Protein AF-A0A0L9Y8J4-F1 (afdb_monomer_lite)

Foldseek 3Di:
DDQCLVVVVQVVVQVVVVPPPFFPHWPDKDWADWDFDQDDPDGQTWTKTKIWTWTWGQDPVRDTDIDIDIDMDTDQADSRPRHGSVVPPD

Structure (mmCIF, N/CA/C/O backbone):
data_AF-A0A0L9Y8J4-F1
#
_entry.id   AF-A0A0L9Y8J4-F1
#
loop_
_atom_site.group_PDB
_atom_site.id
_atom_site.type_symbol
_atom_site.label_atom_id
_atom_site.label_alt_id
_atom_site.label_comp_id
_atom_site.label_asym_id
_atom_site.label_entity_id
_atom_site.label_seq_id
_atom_site.pdbx_PDB_ins_code
_atom_site.Cartn_x
_atom_site.Cartn_y
_atom_site.Cartn_z
_atom_site.occupancy
_atom_site.B_iso_or_equiv
_atom_site.auth_seq_id
_atom_site.auth_comp_id
_atom_site.auth_asym_id
_atom_site.auth_atom_id
_atom_site.pdbx_PDB_model_num
ATOM 1 N N . MET A 1 1 ? 17.937 -15.288 -7.872 1.00 44.31 1 MET A N 1
ATOM 2 C CA . MET A 1 1 ? 17.504 -14.014 -7.265 1.00 44.31 1 MET A CA 1
ATOM 3 C C . MET A 1 1 ? 15.994 -13.959 -7.380 1.00 44.31 1 MET A C 1
ATOM 5 O O . MET A 1 1 ? 15.488 -13.908 -8.493 1.00 44.31 1 MET A O 1
ATOM 9 N N . THR A 1 2 ? 15.284 -14.103 -6.267 1.00 55.03 2 THR A N 1
ATOM 10 C CA . THR A 1 2 ? 13.826 -13.949 -6.196 1.00 55.03 2 THR A CA 1
ATOM 11 C C . THR A 1 2 ? 13.510 -12.456 -6.259 1.00 55.03 2 THR A C 1
ATOM 13 O O . THR A 1 2 ? 14.012 -11.689 -5.447 1.00 55.03 2 THR A O 1
ATOM 16 N N . CYS A 1 3 ? 12.756 -12.025 -7.268 1.00 64.62 3 CYS A N 1
ATOM 17 C CA . CYS A 1 3 ? 12.301 -10.641 -7.376 1.00 64.62 3 CYS A CA 1
ATOM 18 C C . CYS A 1 3 ? 11.142 -10.413 -6.394 1.00 64.62 3 CYS A C 1
ATOM 20 O O . CYS A 1 3 ? 10.059 -10.959 -6.600 1.00 64.62 3 CYS A O 1
ATOM 22 N N . GLU A 1 4 ? 11.351 -9.583 -5.368 1.00 72.12 4 GLU A N 1
ATOM 23 C CA . GLU A 1 4 ? 10.331 -9.224 -4.365 1.00 72.12 4 GLU A CA 1
ATOM 24 C C . GLU A 1 4 ? 9.783 -7.796 -4.531 1.00 72.12 4 GLU A C 1
ATOM 26 O O . GLU A 1 4 ? 9.043 -7.308 -3.681 1.00 72.12 4 GLU A O 1
ATOM 31 N N . CYS A 1 5 ? 10.067 -7.138 -5.661 1.00 74.25 5 CYS A N 1
ATOM 32 C CA . CYS A 1 5 ? 9.720 -5.734 -5.909 1.00 74.25 5 CYS A CA 1
ATOM 33 C C . CYS A 1 5 ? 8.234 -5.399 -5.666 1.00 74.25 5 CYS A C 1
ATOM 35 O O . CYS A 1 5 ? 7.912 -4.341 -5.134 1.00 74.25 5 CYS A O 1
ATOM 37 N N . ILE A 1 6 ? 7.302 -6.295 -6.009 1.00 77.88 6 ILE A N 1
ATOM 38 C CA . ILE A 1 6 ? 5.866 -6.085 -5.739 1.00 77.88 6 ILE A CA 1
ATOM 39 C C . ILE A 1 6 ? 5.560 -6.137 -4.234 1.00 77.88 6 ILE A C 1
ATOM 41 O O . ILE A 1 6 ? 4.697 -5.397 -3.760 1.00 77.88 6 ILE A O 1
ATOM 45 N N . GLY A 1 7 ? 6.244 -7.006 -3.489 1.00 79.81 7 GLY A N 1
ATOM 46 C CA . GLY A 1 7 ? 6.118 -7.098 -2.035 1.00 79.81 7 GLY A CA 1
ATOM 47 C C . GLY A 1 7 ? 6.602 -5.822 -1.354 1.00 79.81 7 GLY A C 1
ATOM 48 O O . GLY A 1 7 ? 5.876 -5.255 -0.541 1.00 79.81 7 GLY A O 1
ATOM 49 N N . GLU A 1 8 ? 7.761 -5.314 -1.770 1.00 83.81 8 GLU A N 1
ATOM 50 C CA . GLU A 1 8 ? 8.317 -4.049 -1.275 1.00 83.81 8 GLU A CA 1
ATOM 51 C C . GLU A 1 8 ? 7.384 -2.863 -1.558 1.00 83.81 8 GLU A C 1
ATOM 53 O O . GLU A 1 8 ? 7.119 -2.050 -0.673 1.00 83.81 8 GLU A O 1
ATOM 58 N N . VAL A 1 9 ? 6.801 -2.794 -2.763 1.00 83.50 9 VAL A N 1
ATOM 59 C CA . VAL A 1 9 ? 5.822 -1.749 -3.108 1.00 83.50 9 VAL A CA 1
ATOM 60 C C . VAL A 1 9 ? 4.591 -1.806 -2.199 1.00 83.50 9 VAL A C 1
ATOM 62 O O . VAL A 1 9 ? 4.096 -0.759 -1.785 1.00 83.50 9 VAL A O 1
ATOM 65 N N . LYS A 1 10 ? 4.089 -3.001 -1.862 1.00 85.12 10 LYS A N 1
ATOM 66 C CA . LYS A 1 10 ? 2.956 -3.137 -0.931 1.00 85.12 10 LYS A CA 1
ATOM 67 C C . LYS A 1 10 ? 3.313 -2.660 0.475 1.00 85.12 10 LYS A C 1
ATOM 69 O O . LYS A 1 10 ? 2.549 -1.887 1.042 1.00 85.12 10 LYS A O 1
ATOM 74 N N . GLN A 1 11 ? 4.469 -3.064 0.999 1.00 86.69 11 GLN A N 1
ATOM 75 C CA . GLN A 1 11 ? 4.927 -2.650 2.331 1.00 86.69 11 GLN A CA 1
ATOM 76 C C . GLN A 1 11 ? 5.108 -1.130 2.426 1.00 86.69 11 GLN A C 1
ATOM 78 O O . GLN A 1 11 ? 4.684 -0.506 3.397 1.00 86.69 11 GLN A O 1
ATOM 83 N N . GLU A 1 12 ? 5.681 -0.511 1.394 1.00 87.50 12 GLU A N 1
ATOM 84 C CA . GLU A 1 12 ? 5.836 0.944 1.326 1.00 87.50 12 GLU A CA 1
ATOM 85 C C . GLU A 1 12 ? 4.473 1.661 1.281 1.00 87.50 12 GLU A C 1
ATOM 87 O O . GLU A 1 12 ? 4.286 2.694 1.927 1.00 87.50 12 GLU A O 1
ATOM 92 N N . LEU A 1 13 ? 3.488 1.110 0.561 1.00 86.88 13 LEU A N 1
ATOM 93 C CA . LEU A 1 13 ? 2.121 1.643 0.542 1.00 86.88 13 LEU A CA 1
ATOM 94 C C . LEU A 1 13 ? 1.441 1.533 1.914 1.00 86.88 13 LEU A C 1
ATOM 96 O O . LEU A 1 13 ? 0.833 2.505 2.362 1.00 86.88 13 LEU A O 1
ATOM 100 N N . GLU A 1 14 ? 1.564 0.388 2.588 1.00 87.69 14 GLU A N 1
ATOM 101 C CA . GLU A 1 14 ? 1.044 0.185 3.946 1.00 87.69 14 GLU A CA 1
ATOM 102 C C . GLU A 1 14 ? 1.653 1.191 4.923 1.00 87.69 14 GLU A C 1
ATOM 104 O O . GLU A 1 14 ? 0.925 1.864 5.659 1.00 87.69 14 GLU A O 1
ATOM 109 N N . LYS A 1 15 ? 2.978 1.366 4.877 1.00 88.88 15 LYS A N 1
ATOM 110 C CA . LYS A 1 15 ? 3.703 2.321 5.717 1.00 88.88 15 LYS A CA 1
ATOM 111 C C . LYS A 1 15 ? 3.210 3.753 5.509 1.00 88.88 15 LYS A C 1
ATOM 113 O O . LYS A 1 15 ? 2.818 4.407 6.471 1.00 88.88 15 LYS A O 1
ATOM 118 N N . ARG A 1 16 ? 3.136 4.223 4.259 1.00 87.44 16 ARG A N 1
ATOM 119 C CA . ARG A 1 16 ? 2.680 5.590 3.936 1.00 87.44 16 ARG A CA 1
ATOM 120 C C . ARG A 1 16 ? 1.257 5.881 4.391 1.00 87.44 16 ARG A C 1
ATOM 122 O O . ARG A 1 16 ? 0.946 7.019 4.732 1.00 87.44 16 ARG A O 1
ATOM 129 N N . TYR A 1 17 ? 0.369 4.889 4.338 1.00 84.25 17 TYR A N 1
ATOM 130 C CA . TYR A 1 17 ? -0.993 5.058 4.841 1.00 84.25 17 TYR A CA 1
ATOM 131 C C . TYR A 1 17 ? -1.038 5.015 6.365 1.00 84.25 17 TYR A C 1
ATOM 133 O O . TYR A 1 17 ? -1.749 5.816 6.957 1.00 84.25 17 TYR A O 1
ATOM 141 N N . SER A 1 18 ? -0.236 4.165 6.999 1.00 84.81 18 SER A N 1
ATOM 142 C CA . SER A 1 18 ? -0.147 4.097 8.463 1.00 84.81 18 SER A CA 1
ATOM 143 C C . SER A 1 18 ? 0.435 5.379 9.077 1.00 84.81 18 SER A C 1
ATOM 145 O O . SER A 1 18 ? 0.090 5.748 10.191 1.00 84.81 18 SER A O 1
ATOM 147 N N . GLU A 1 19 ? 1.279 6.104 8.339 1.00 87.81 19 GLU A N 1
ATOM 148 C CA . GLU A 1 19 ? 1.815 7.413 8.741 1.00 87.81 19 GLU A CA 1
ATOM 149 C C . GLU A 1 19 ? 0.789 8.562 8.635 1.00 87.81 19 GLU A C 1
ATOM 15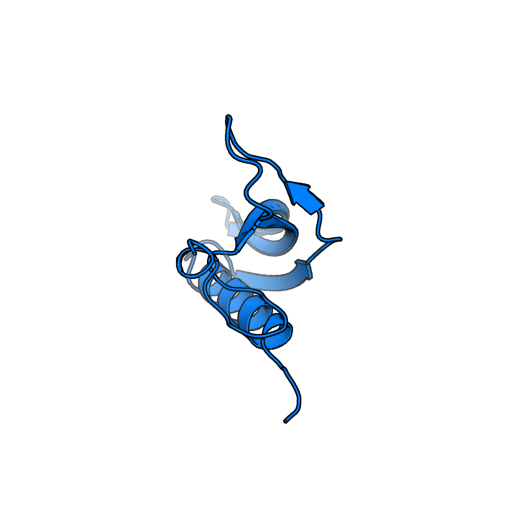1 O O . GLU A 1 19 ? 1.040 9.669 9.121 1.00 87.81 19 GLU A O 1
ATOM 156 N N . LYS A 1 20 ? -0.389 8.336 8.032 1.00 82.31 20 LYS A N 1
ATOM 157 C CA . LYS A 1 20 ? -1.472 9.329 8.041 1.00 82.31 20 LYS A CA 1
ATOM 158 C C . LYS A 1 20 ? -2.133 9.313 9.417 1.00 82.31 20 LYS A C 1
ATOM 160 O O . LYS A 1 20 ? -2.827 8.364 9.751 1.00 82.31 20 LYS A O 1
ATOM 165 N N . GLY A 1 21 ? -1.996 10.394 10.184 1.00 73.06 21 GLY A N 1
ATOM 166 C CA . GLY A 1 21 ? -2.451 10.470 11.585 1.00 73.06 21 GLY A CA 1
ATOM 167 C C . GLY A 1 21 ? -3.958 10.300 11.855 1.00 73.06 21 GLY A C 1
ATOM 168 O O . GLY A 1 21 ? -4.371 10.357 13.006 1.00 73.06 21 GLY A O 1
ATOM 169 N N . GLU A 1 22 ? -4.785 10.116 10.825 1.00 79.81 22 GLU A N 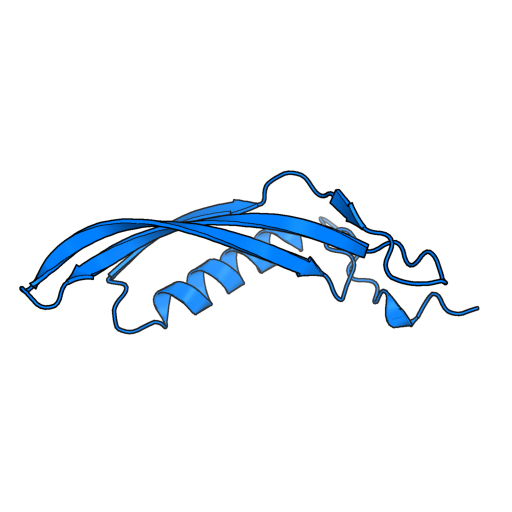1
ATOM 170 C CA . GLU A 1 22 ? -6.216 9.795 10.932 1.00 79.81 22 GLU A CA 1
ATOM 171 C C . GLU A 1 22 ? -6.522 8.294 10.757 1.00 79.81 22 GLU A C 1
ATOM 173 O O . GLU A 1 22 ? -7.649 7.866 11.017 1.00 79.81 22 GLU A O 1
ATOM 178 N N . ILE A 1 23 ? -5.532 7.502 10.332 1.00 84.44 23 ILE A N 1
ATOM 179 C CA . ILE A 1 23 ? -5.634 6.062 10.087 1.00 84.44 23 ILE A CA 1
ATOM 180 C C . ILE A 1 23 ? -5.138 5.304 11.321 1.00 84.44 23 ILE A C 1
ATOM 182 O O . ILE A 1 23 ? -4.016 5.501 11.771 1.00 84.44 23 ILE A O 1
ATOM 186 N N . GLU A 1 24 ? -5.981 4.421 11.852 1.00 85.12 24 GLU A N 1
ATOM 187 C CA . GLU A 1 24 ? -5.667 3.577 13.012 1.00 85.12 24 GLU A CA 1
ATOM 188 C C . GLU A 1 24 ? -4.981 2.277 12.576 1.00 85.12 24 GLU A C 1
ATOM 190 O O . GLU A 1 24 ? -4.029 1.825 13.208 1.00 85.12 24 GLU A O 1
ATOM 195 N N . ALA A 1 25 ? -5.461 1.669 11.485 1.00 86.75 25 ALA A N 1
ATOM 196 C CA . ALA A 1 25 ? -4.903 0.430 10.958 1.00 86.75 25 ALA A CA 1
ATOM 197 C C . ALA A 1 25 ? -5.168 0.284 9.457 1.00 86.75 25 ALA A C 1
ATOM 199 O O . ALA A 1 25 ? -6.299 0.442 8.993 1.00 86.75 25 ALA A O 1
ATOM 200 N N . VAL A 1 26 ? -4.140 -0.089 8.696 1.00 86.94 26 VAL A N 1
ATOM 201 C CA . VAL A 1 26 ? -4.305 -0.569 7.319 1.00 86.94 26 VAL A CA 1
ATOM 202 C C . VAL A 1 26 ? -4.657 -2.053 7.380 1.00 86.94 26 VAL A C 1
ATOM 204 O O . VAL A 1 26 ? -3.902 -2.853 7.922 1.00 86.94 26 VAL A O 1
ATOM 207 N N . THR A 1 27 ? -5.821 -2.421 6.852 1.00 87.81 27 THR A N 1
ATOM 208 C CA . THR A 1 27 ? -6.333 -3.800 6.888 1.00 87.81 27 THR A CA 1
ATOM 209 C C . THR A 1 27 ? -5.987 -4.576 5.626 1.00 87.81 27 THR A C 1
ATOM 211 O O . THR A 1 27 ? -5.837 -5.796 5.679 1.00 87.81 27 THR A O 1
ATOM 214 N N . SER A 1 28 ? -5.855 -3.900 4.480 1.00 88.75 28 SER A N 1
ATOM 215 C CA . SER A 1 28 ? -5.459 -4.556 3.235 1.00 88.75 28 SER A CA 1
ATOM 216 C C . SER A 1 28 ? -4.880 -3.583 2.213 1.00 88.75 28 SER A C 1
ATOM 218 O O . SER A 1 28 ? -5.418 -2.494 2.007 1.00 88.75 28 SER A O 1
ATOM 220 N N . VAL A 1 29 ? -3.838 -4.022 1.502 1.00 86.31 29 VAL A N 1
ATOM 221 C CA . VAL A 1 29 ? -3.342 -3.386 0.277 1.00 86.31 29 VAL A CA 1
ATOM 222 C C . VAL A 1 29 ? -3.322 -4.407 -0.855 1.00 86.31 29 VAL A C 1
ATOM 224 O O . VAL A 1 29 ? -2.659 -5.446 -0.790 1.00 86.31 29 VAL A O 1
ATOM 227 N N . SER A 1 30 ? -4.030 -4.096 -1.940 1.00 86.00 30 SER A N 1
ATOM 228 C CA . SER A 1 30 ? -4.029 -4.915 -3.151 1.00 86.00 30 SER A CA 1
ATOM 229 C C . SER A 1 30 ? -3.703 -4.090 -4.389 1.00 86.00 30 SER A C 1
ATOM 231 O O . SER A 1 30 ? -4.155 -2.958 -4.557 1.00 86.00 30 SER A O 1
ATOM 233 N N . LEU A 1 31 ? -2.877 -4.690 -5.244 1.00 83.75 31 LEU A N 1
ATOM 234 C CA . LEU A 1 31 ? -2.505 -4.183 -6.557 1.00 83.75 31 LEU A CA 1
ATOM 235 C C . LEU A 1 31 ? -3.298 -4.993 -7.576 1.00 83.75 31 LEU A C 1
ATOM 237 O O . LEU A 1 31 ? -3.181 -6.218 -7.608 1.00 83.75 31 LEU A O 1
ATOM 241 N N . GLU A 1 32 ? -4.134 -4.322 -8.355 1.00 80.38 32 GLU A N 1
ATOM 242 C CA . GLU A 1 32 ? -4.923 -4.945 -9.412 1.00 80.38 32 GLU A CA 1
ATOM 243 C C . GLU A 1 32 ? -4.198 -4.879 -10.759 1.00 80.38 32 GLU A C 1
ATOM 245 O O . GLU A 1 32 ? -3.180 -4.200 -10.891 1.00 80.38 32 GLU A O 1
ATOM 250 N N . ASN A 1 33 ? -4.723 -5.625 -11.741 1.00 67.19 33 ASN A N 1
ATOM 251 C CA . ASN A 1 33 ? -4.085 -5.882 -13.032 1.00 67.19 33 ASN A CA 1
ATOM 252 C C . ASN A 1 33 ? -3.425 -4.656 -13.658 1.00 67.19 33 ASN A C 1
ATOM 254 O O . ASN A 1 33 ? -3.992 -3.563 -13.724 1.00 67.19 33 ASN A O 1
ATOM 258 N N . THR A 1 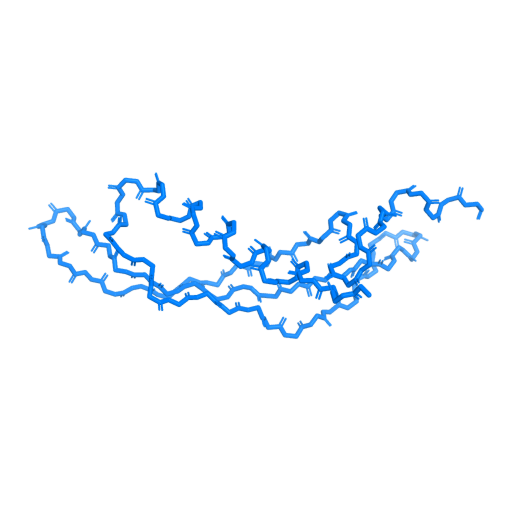34 ? -2.236 -4.910 -14.190 1.00 62.00 34 THR A N 1
ATOM 259 C CA . THR A 1 34 ? -1.394 -3.895 -14.785 1.00 62.00 34 THR A CA 1
ATOM 260 C C . THR A 1 34 ? -1.858 -3.565 -16.202 1.00 62.00 34 THR A C 1
ATOM 262 O O . THR A 1 34 ? -1.908 -4.437 -17.067 1.00 62.00 34 THR A O 1
ATOM 265 N N . ALA A 1 35 ? -2.203 -2.305 -16.443 1.00 64.75 35 ALA A N 1
ATOM 266 C CA . ALA A 1 35 ? -2.518 -1.778 -17.761 1.00 64.75 35 ALA A CA 1
ATOM 267 C C . ALA A 1 35 ? -1.252 -1.235 -18.435 1.00 64.75 35 ALA A C 1
ATOM 269 O O . ALA A 1 35 ? -0.405 -0.626 -17.780 1.00 64.75 35 ALA A O 1
ATOM 270 N N . LEU A 1 36 ? -1.156 -1.435 -19.749 1.00 64.69 36 LEU A N 1
ATOM 271 C CA . LEU A 1 36 ? -0.197 -0.747 -20.610 1.00 64.69 36 LEU A CA 1
ATOM 272 C C . LEU A 1 36 ? -0.847 0.564 -21.055 1.00 64.69 36 LEU A C 1
ATOM 274 O O . LEU A 1 36 ? -1.889 0.544 -21.712 1.00 64.69 36 LEU A O 1
ATOM 278 N N . MET A 1 37 ? -0.262 1.698 -20.684 1.00 62.16 37 MET A N 1
ATOM 279 C CA . MET A 1 37 ? -0.720 3.013 -21.137 1.00 62.16 37 MET A CA 1
ATOM 280 C C . MET A 1 37 ? 0.237 3.568 -22.179 1.00 62.16 37 MET A C 1
ATOM 282 O O . MET A 1 37 ? 1.444 3.544 -21.972 1.00 62.16 37 MET A O 1
ATOM 286 N N . PHE A 1 38 ? -0.317 4.112 -23.262 1.00 62.75 38 PHE A N 1
ATOM 287 C CA . PHE A 1 38 ? 0.417 4.887 -24.259 1.00 62.75 38 PHE A CA 1
ATOM 288 C C . PHE A 1 38 ? 0.153 6.376 -24.016 1.00 62.75 38 PHE A C 1
ATOM 290 O O . PHE A 1 38 ? -0.992 6.825 -24.098 1.00 62.75 38 PHE A O 1
ATOM 297 N N . ARG A 1 39 ? 1.194 7.157 -23.702 1.00 57.88 39 ARG A N 1
ATOM 298 C CA . ARG A 1 39 ? 1.079 8.602 -23.440 1.00 57.88 39 ARG A CA 1
ATOM 299 C C . ARG A 1 39 ? 1.758 9.437 -24.531 1.00 57.88 39 ARG A C 1
ATOM 301 O O . ARG A 1 39 ? 2.976 9.433 -24.648 1.00 57.88 39 ARG A O 1
ATOM 308 N N . GLY A 1 40 ? 0.971 10.239 -25.254 1.00 59.34 40 GLY A N 1
ATOM 309 C CA . GLY A 1 40 ? 1.466 11.230 -26.222 1.00 59.34 40 GLY A CA 1
ATOM 310 C C . GLY A 1 40 ? 1.740 10.678 -27.628 1.00 59.34 40 GLY A C 1
ATOM 311 O O . GLY A 1 40 ? 1.338 9.571 -27.967 1.00 59.34 40 GLY A O 1
ATOM 312 N N . SER A 1 41 ? 2.418 11.475 -28.464 1.00 60.16 41 SER A N 1
ATOM 313 C CA . SER A 1 41 ? 2.796 11.120 -29.848 1.00 60.16 41 SER A CA 1
ATOM 314 C C . SER A 1 41 ? 3.919 10.080 -29.941 1.00 60.16 41 SER A C 1
ATOM 316 O O . SER A 1 41 ? 4.196 9.569 -31.023 1.00 60.16 41 SER A O 1
ATOM 318 N N . LYS A 1 42 ? 4.559 9.755 -28.812 1.00 55.19 42 LYS A N 1
ATOM 319 C CA . LYS A 1 42 ? 5.523 8.664 -28.670 1.00 55.19 42 LYS A CA 1
ATOM 320 C C . LYS A 1 42 ? 4.884 7.600 -27.786 1.00 55.19 42 LYS A C 1
ATOM 322 O O . LYS A 1 42 ? 4.544 7.877 -26.642 1.00 55.19 42 LYS A O 1
ATOM 327 N N . ALA A 1 43 ? 4.706 6.397 -28.314 1.00 58.25 43 ALA A N 1
ATOM 328 C CA . ALA A 1 43 ? 4.137 5.262 -27.600 1.00 58.25 43 ALA A CA 1
ATOM 329 C C . ALA A 1 43 ? 5.098 4.768 -26.496 1.00 58.25 43 ALA A C 1
ATOM 331 O O . ALA A 1 43 ? 5.774 3.760 -26.668 1.00 58.25 43 ALA A O 1
ATOM 332 N N . LYS A 1 44 ? 5.195 5.487 -25.369 1.00 60.94 44 LYS A N 1
ATOM 333 C CA . LYS A 1 44 ? 5.905 4.998 -24.178 1.00 60.94 44 LYS A CA 1
ATOM 334 C C . LYS A 1 44 ? 5.025 3.960 -23.496 1.00 60.94 44 LYS A C 1
ATOM 336 O O . LYS A 1 44 ? 3.867 4.249 -23.216 1.00 60.94 44 LYS A O 1
ATOM 341 N N . ILE A 1 45 ? 5.565 2.762 -23.291 1.00 67.12 45 ILE A N 1
ATOM 342 C CA . ILE A 1 45 ? 4.879 1.673 -22.600 1.00 67.12 45 ILE A CA 1
ATOM 343 C C . ILE A 1 45 ? 5.113 1.857 -21.106 1.00 67.12 45 ILE A C 1
ATOM 345 O O . ILE A 1 45 ? 6.191 1.554 -20.599 1.00 67.12 45 ILE A O 1
ATOM 349 N N . GLU A 1 46 ? 4.096 2.341 -20.406 1.00 70.19 46 GLU A N 1
ATOM 350 C CA . GLU A 1 46 ? 4.127 2.462 -18.953 1.00 70.19 46 GLU A CA 1
ATOM 351 C C . GLU A 1 46 ? 3.159 1.463 -18.332 1.00 70.19 46 GLU A C 1
ATOM 353 O O . GLU A 1 46 ? 2.013 1.315 -18.771 1.00 70.19 46 GLU A O 1
ATOM 358 N N . LEU A 1 47 ? 3.636 0.774 -17.299 1.00 74.62 47 LEU A N 1
ATOM 359 C CA . LEU A 1 47 ? 2.788 -0.057 -16.466 1.00 74.62 47 LEU A CA 1
ATOM 360 C C . LEU A 1 47 ? 2.006 0.832 -15.497 1.00 74.62 47 LEU A C 1
ATOM 362 O O . LEU A 1 47 ? 2.536 1.794 -14.937 1.00 74.62 47 LEU A O 1
ATOM 366 N N . TYR A 1 48 ? 0.744 0.479 -15.285 1.00 78.00 48 TYR A N 1
ATOM 367 C CA . TYR A 1 48 ? -0.149 1.132 -14.337 1.00 78.00 48 TYR A CA 1
ATOM 368 C C . TYR A 1 48 ? -0.964 0.096 -13.591 1.00 78.00 48 TYR A C 1
ATOM 370 O O . TYR A 1 48 ? -1.560 -0.764 -14.225 1.00 78.00 48 TYR A O 1
ATOM 378 N N . SER A 1 49 ? -1.058 0.213 -12.272 1.00 82.69 49 SER A N 1
ATOM 379 C CA . SER A 1 49 ? -1.885 -0.686 -11.464 1.00 82.69 49 SER A CA 1
ATOM 380 C C . SER A 1 49 ? -2.873 0.127 -10.631 1.00 82.69 49 SER A C 1
ATOM 382 O O . SER A 1 49 ? -2.459 1.053 -9.921 1.00 82.69 49 SER A O 1
ATOM 384 N N . PRO A 1 50 ? -4.176 -0.196 -10.672 1.00 85.62 50 PRO A N 1
ATOM 385 C CA . PRO A 1 50 ? -5.103 0.258 -9.652 1.00 85.62 50 PRO A CA 1
ATOM 386 C C . PRO A 1 50 ? -4.686 -0.320 -8.298 1.00 85.62 50 PRO A C 1
ATOM 388 O O . PRO A 1 50 ? -4.377 -1.505 -8.175 1.00 85.62 50 PRO A O 1
ATOM 391 N N . VAL A 1 51 ? -4.681 0.519 -7.275 1.00 88.75 51 VAL A N 1
ATOM 392 C CA . VAL A 1 51 ? -4.392 0.153 -5.893 1.00 88.75 51 VAL A CA 1
ATOM 393 C C . VAL A 1 51 ? -5.682 0.278 -5.103 1.00 88.75 51 VAL A C 1
ATOM 395 O O . VAL A 1 51 ? -6.302 1.345 -5.093 1.00 88.75 51 VAL A O 1
ATOM 398 N N . LYS A 1 52 ? -6.086 -0.800 -4.434 1.00 90.44 52 LYS A N 1
ATOM 399 C CA . LYS A 1 52 ? -7.156 -0.766 -3.436 1.00 90.44 52 LYS A CA 1
ATOM 400 C C . LYS A 1 52 ? -6.537 -0.832 -2.054 1.00 90.44 52 LYS A C 1
ATOM 402 O O . LYS A 1 52 ? -5.761 -1.746 -1.768 1.00 90.44 52 LYS A O 1
ATOM 407 N N . ILE A 1 53 ? -6.900 0.129 -1.219 1.00 91.00 53 ILE A N 1
ATOM 408 C CA . ILE A 1 53 ? -6.402 0.251 0.146 1.00 91.00 53 ILE A CA 1
ATOM 409 C C . ILE A 1 53 ? -7.610 0.265 1.069 1.00 91.00 53 ILE A C 1
ATOM 411 O O . ILE A 1 53 ? -8.513 1.089 0.913 1.00 91.00 53 ILE A O 1
ATOM 415 N N . GLU A 1 54 ? -7.634 -0.679 1.998 1.00 92.31 54 GLU A N 1
ATOM 416 C CA . GLU A 1 54 ? -8.655 -0.793 3.030 1.00 92.31 54 GLU A CA 1
ATOM 417 C C . GLU A 1 54 ? -8.021 -0.432 4.368 1.00 92.31 54 GLU A C 1
ATOM 419 O O . GLU A 1 54 ? -6.933 -0.912 4.701 1.00 92.31 54 GLU A O 1
ATOM 424 N N . PHE A 1 55 ? -8.664 0.465 5.111 1.00 91.81 55 PHE A N 1
ATOM 425 C CA . PHE A 1 55 ? -8.145 0.945 6.383 1.00 91.81 55 PHE A CA 1
ATOM 426 C C . PHE A 1 55 ? -9.256 1.393 7.323 1.00 91.81 55 PHE A C 1
ATOM 428 O O . PHE A 1 55 ? -10.325 1.844 6.898 1.00 91.81 55 PHE A O 1
ATOM 435 N N . ASP A 1 56 ? -8.958 1.300 8.610 1.00 91.94 56 ASP A N 1
ATOM 436 C CA . ASP A 1 56 ? -9.782 1.824 9.680 1.00 91.94 56 ASP A CA 1
ATOM 437 C C . ASP A 1 56 ? -9.274 3.215 10.056 1.00 91.94 56 ASP A C 1
ATOM 439 O O . ASP A 1 56 ? -8.072 3.440 10.205 1.00 91.94 56 ASP A O 1
ATOM 443 N N . TYR A 1 57 ? -10.190 4.169 10.177 1.00 91.12 57 TYR A N 1
ATOM 444 C CA . TYR A 1 57 ? -9.877 5.553 10.510 1.00 91.12 57 TYR A CA 1
ATOM 445 C C . TYR A 1 57 ? -10.783 6.051 11.628 1.00 91.12 57 TYR A C 1
ATOM 447 O O . TYR A 1 57 ? -11.951 5.652 11.738 1.00 91.12 57 TYR A O 1
ATOM 455 N N . LYS A 1 58 ? -10.258 6.963 12.445 1.00 89.94 58 LYS A N 1
ATOM 456 C CA . LYS A 1 58 ? -11.028 7.597 13.512 1.00 89.94 58 LYS A CA 1
ATOM 457 C C . LYS A 1 58 ? -11.719 8.839 12.974 1.00 89.94 58 LYS A C 1
ATOM 459 O O . LYS A 1 58 ? -11.089 9.786 12.508 1.00 89.94 58 LYS A O 1
ATOM 464 N N . ASN A 1 59 ? -13.047 8.849 13.014 1.00 87.38 59 ASN A N 1
ATOM 465 C CA . ASN A 1 59 ? -13.806 10.011 12.570 1.00 87.38 59 ASN A CA 1
ATOM 466 C C . ASN A 1 59 ? -13.740 11.151 13.615 1.00 87.38 59 ASN A C 1
ATOM 468 O O . ASN A 1 59 ? -13.358 10.947 14.766 1.00 87.38 59 ASN A O 1
ATOM 472 N N . LYS A 1 60 ? -14.180 12.364 13.250 1.00 86.06 60 LYS A N 1
ATOM 473 C CA . LYS A 1 60 ? -14.192 13.533 14.162 1.00 86.06 60 LYS A CA 1
ATOM 474 C C . LYS A 1 60 ? -15.031 13.345 15.439 1.00 86.06 60 LYS A C 1
ATOM 476 O O . LYS A 1 60 ? -14.862 14.105 16.383 1.00 86.06 60 LYS A O 1
ATOM 481 N N . LYS A 1 61 ? -15.953 12.377 15.457 1.00 88.31 61 LYS A N 1
ATOM 482 C CA . LYS A 1 61 ? -16.782 12.002 16.615 1.00 88.31 61 LYS A CA 1
ATOM 483 C C . LYS A 1 61 ? -16.126 10.924 17.490 1.00 88.31 61 LYS A C 1
ATOM 485 O O . LYS A 1 61 ? -16.659 10.608 18.544 1.00 88.31 61 LYS A O 1
ATOM 490 N N . GLY A 1 62 ? -14.975 10.392 17.078 1.00 84.56 62 GLY A N 1
ATOM 491 C CA . GLY A 1 62 ? -14.227 9.368 17.795 1.00 84.56 62 GLY A CA 1
ATOM 492 C C . GLY A 1 62 ? -14.567 7.928 17.410 1.00 84.56 62 GLY A C 1
ATOM 493 O O . GLY A 1 62 ? -13.898 7.032 17.919 1.00 84.56 62 GLY A O 1
ATOM 494 N N . ASP A 1 63 ? -15.532 7.688 16.511 1.00 89.69 63 ASP A N 1
ATOM 495 C CA . ASP A 1 63 ? -15.858 6.322 16.081 1.00 89.69 63 ASP A CA 1
ATOM 496 C C . ASP A 1 63 ? -14.834 5.804 15.068 1.00 89.69 63 ASP A C 1
ATOM 498 O O . ASP A 1 63 ? -14.429 6.531 14.150 1.00 89.69 63 ASP A O 1
ATOM 502 N N . ILE A 1 64 ? -14.505 4.518 15.187 1.00 90.44 64 ILE A N 1
ATOM 503 C CA . ILE A 1 64 ? -13.710 3.784 14.203 1.00 90.44 64 ILE A CA 1
ATOM 504 C C . ILE A 1 64 ? -14.614 3.434 13.021 1.00 90.44 64 ILE A C 1
ATOM 506 O O . ILE A 1 64 ? -15.685 2.845 13.186 1.00 90.44 64 ILE A O 1
ATOM 510 N N . LYS A 1 65 ? -14.196 3.819 11.817 1.00 91.94 65 LYS A N 1
ATOM 511 C CA . LYS A 1 65 ? -14.892 3.502 10.572 1.00 91.94 65 LYS A CA 1
ATOM 512 C C . LYS A 1 65 ? -13.954 2.827 9.593 1.00 91.94 65 LYS A C 1
ATOM 514 O O . LYS A 1 65 ? -12.803 3.221 9.464 1.00 91.94 65 LYS A O 1
ATOM 519 N N . HIS A 1 66 ? -14.503 1.882 8.844 1.00 92.56 66 HIS A N 1
ATOM 520 C CA . HIS A 1 66 ? -13.796 1.202 7.773 1.00 92.56 66 HIS A CA 1
ATOM 521 C C . HIS A 1 66 ? -13.980 1.947 6.443 1.00 92.56 66 HIS A C 1
ATOM 523 O O . HIS A 1 66 ? -15.111 2.277 6.065 1.00 92.56 66 HIS A O 1
ATOM 529 N N . LYS A 1 67 ? -12.888 2.212 5.721 1.00 91.94 67 LYS A N 1
ATOM 530 C CA . LYS A 1 67 ? -12.895 2.878 4.411 1.00 91.94 67 LYS A CA 1
ATOM 531 C C . LYS A 1 67 ? -12.140 2.051 3.377 1.00 91.94 67 LYS A C 1
ATOM 533 O O . LYS A 1 67 ? -11.076 1.510 3.652 1.00 91.94 67 LYS A O 1
ATOM 538 N N . LYS A 1 68 ? -12.683 2.030 2.156 1.00 92.88 68 LYS A N 1
ATOM 539 C CA . LYS A 1 68 ? -12.033 1.475 0.964 1.00 92.88 68 LYS A CA 1
ATOM 540 C C . LYS A 1 68 ? -11.704 2.604 0.001 1.00 92.88 68 LYS A C 1
ATOM 542 O O . LYS A 1 68 ? -12.598 3.335 -0.426 1.00 92.88 68 LYS A O 1
ATOM 547 N N . GLU A 1 69 ? -10.435 2.742 -0.344 1.00 90.00 69 GLU A N 1
ATOM 548 C CA . GLU A 1 69 ? -9.935 3.753 -1.269 1.00 90.00 69 GLU A CA 1
ATOM 549 C C . GLU A 1 69 ? -9.368 3.086 -2.521 1.00 90.00 69 GLU A C 1
ATOM 551 O O . GLU A 1 69 ? -8.711 2.048 -2.442 1.00 90.00 69 GLU A O 1
ATOM 556 N N . LYS A 1 70 ? -9.652 3.673 -3.688 1.00 88.94 70 LYS A N 1
ATOM 557 C CA . LYS A 1 70 ? -9.075 3.257 -4.967 1.00 88.94 70 LYS A CA 1
ATOM 558 C C . LYS A 1 70 ? -8.202 4.381 -5.501 1.00 88.94 70 LYS A C 1
ATOM 560 O O . LYS A 1 70 ? -8.687 5.498 -5.663 1.00 88.94 70 LYS A O 1
ATOM 565 N N . ALA A 1 71 ? -6.953 4.071 -5.811 1.00 84.62 71 ALA A N 1
ATOM 566 C CA . ALA A 1 71 ? -6.009 4.984 -6.440 1.00 84.62 71 ALA A CA 1
ATOM 567 C C . ALA A 1 71 ? -5.412 4.337 -7.693 1.00 84.62 71 ALA A C 1
ATOM 569 O O . ALA A 1 71 ? -5.368 3.118 -7.798 1.00 84.62 71 ALA A O 1
ATOM 570 N N . ASN A 1 72 ? -4.933 5.140 -8.639 1.00 82.81 72 ASN A N 1
ATOM 571 C CA . ASN A 1 72 ? -4.152 4.638 -9.770 1.00 82.81 72 ASN A CA 1
ATOM 572 C C . ASN A 1 72 ? -2.675 4.923 -9.506 1.00 82.81 72 ASN A C 1
ATOM 574 O O . ASN A 1 72 ? -2.322 6.056 -9.178 1.00 82.81 72 ASN A O 1
ATOM 578 N N . MET A 1 73 ? -1.819 3.915 -9.666 1.00 83.38 73 MET A N 1
ATOM 579 C CA . MET A 1 73 ? -0.377 4.039 -9.474 1.00 83.38 73 MET A CA 1
ATOM 580 C C . MET A 1 73 ? 0.346 3.790 -10.794 1.00 83.38 73 MET A C 1
ATOM 582 O O . MET A 1 73 ? 0.177 2.739 -11.410 1.00 83.38 73 MET A O 1
ATOM 586 N N . GLY A 1 74 ? 1.138 4.773 -11.223 1.00 81.12 74 GLY A N 1
ATOM 587 C CA . GLY A 1 74 ? 2.094 4.623 -12.319 1.00 81.12 74 GLY A CA 1
ATOM 588 C C . GLY A 1 74 ? 3.472 4.271 -11.775 1.00 81.12 74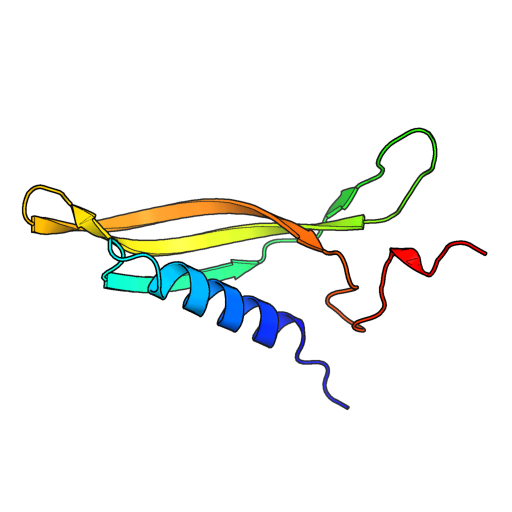 GLY A C 1
ATOM 589 O O . GLY A 1 74 ? 3.854 4.742 -10.701 1.00 81.12 74 GLY A O 1
ATOM 590 N N . TYR A 1 75 ? 4.214 3.450 -12.508 1.00 79.56 75 TYR A N 1
ATOM 591 C CA . TYR A 1 75 ? 5.542 3.009 -12.100 1.00 79.56 75 TYR A CA 1
ATOM 592 C C . TYR A 1 75 ? 6.627 3.773 -12.864 1.00 79.56 75 TYR A C 1
ATOM 594 O O . TYR A 1 75 ? 6.596 3.826 -14.087 1.00 79.56 75 TYR A O 1
ATOM 602 N N . ARG A 1 76 ? 7.619 4.324 -12.151 1.00 77.62 76 ARG A N 1
ATOM 603 C CA . ARG A 1 76 ? 8.824 4.922 -12.768 1.00 77.62 76 ARG A CA 1
ATOM 604 C C . ARG A 1 76 ? 9.880 3.874 -13.146 1.00 77.62 76 ARG A C 1
ATOM 606 O O . ARG A 1 76 ? 10.656 4.069 -14.077 1.00 77.62 76 ARG A O 1
ATOM 613 N N . TYR A 1 77 ? 9.869 2.752 -12.434 1.00 77.12 77 TYR A N 1
ATOM 614 C CA . TYR A 1 77 ? 10.728 1.593 -12.656 1.00 77.12 77 TYR A CA 1
ATOM 615 C C . TYR A 1 77 ? 9.857 0.364 -12.880 1.00 77.12 77 TYR A C 1
ATOM 617 O O . TYR A 1 77 ? 8.788 0.255 -12.285 1.00 77.12 77 TYR A O 1
ATOM 625 N N . CYS A 1 78 ? 10.314 -0.587 -13.688 1.00 76.12 78 CYS A N 1
ATOM 626 C CA . CYS A 1 78 ? 9.599 -1.835 -13.893 1.00 76.12 78 CYS A CA 1
ATOM 627 C C . CYS A 1 78 ? 9.408 -2.577 -12.551 1.00 76.12 78 CYS A C 1
ATOM 629 O O . CYS A 1 78 ? 10.403 -2.974 -11.942 1.00 76.12 78 CYS A O 1
ATOM 631 N N . PRO A 1 79 ? 8.167 -2.853 -12.105 1.00 73.88 79 PRO A N 1
ATOM 632 C CA . PRO A 1 79 ? 7.888 -3.545 -10.845 1.00 73.88 79 PRO A CA 1
ATOM 633 C C . PRO A 1 79 ? 8.280 -5.032 -10.848 1.00 73.88 79 PRO A C 1
ATOM 635 O O . PRO A 1 79 ? 8.085 -5.707 -9.843 1.00 73.88 79 PRO A O 1
ATOM 638 N N . PHE A 1 80 ? 8.812 -5.552 -11.961 1.00 74.25 80 PHE A N 1
ATOM 639 C CA . PHE A 1 80 ? 9.284 -6.935 -12.098 1.00 74.25 80 PHE A CA 1
ATOM 640 C C . PHE A 1 80 ? 10.806 -7.064 -12.195 1.00 74.25 80 PHE A C 1
ATOM 642 O O . PHE A 1 80 ? 11.344 -8.131 -11.925 1.00 74.25 80 PHE A O 1
ATOM 649 N N . CYS A 1 81 ? 11.510 -6.026 -12.655 1.00 74.38 81 CYS A N 1
ATOM 650 C CA . CYS A 1 81 ? 12.959 -6.101 -12.869 1.00 74.38 81 CYS A CA 1
ATOM 651 C C . CYS A 1 81 ? 13.734 -4.871 -12.385 1.00 74.38 81 CYS A C 1
ATOM 653 O O . CYS A 1 81 ? 14.951 -4.836 -12.531 1.00 74.38 81 CYS A O 1
ATOM 655 N N . GLY A 1 82 ? 13.053 -3.857 -11.845 1.00 73.81 82 GLY A N 1
ATOM 656 C CA . GLY A 1 82 ? 13.664 -2.662 -11.261 1.00 73.81 82 GLY A CA 1
ATOM 657 C C . GLY A 1 82 ? 14.292 -1.683 -12.258 1.00 73.81 82 GLY A C 1
ATOM 658 O O . GLY A 1 82 ? 14.792 -0.646 -11.837 1.00 73.81 82 GLY A O 1
ATOM 659 N N . LYS A 1 83 ? 14.270 -1.965 -13.568 1.00 78.88 83 LYS A N 1
ATOM 660 C CA . LYS A 1 83 ? 14.837 -1.070 -14.593 1.00 78.88 83 LYS A CA 1
ATOM 661 C C . LYS A 1 83 ? 14.026 0.215 -14.734 1.00 78.88 83 LYS A C 1
ATOM 663 O O . LYS A 1 83 ? 12.797 0.161 -14.737 1.00 78.88 83 LYS A O 1
ATOM 668 N N . CYS A 1 84 ? 14.706 1.350 -14.878 1.00 76.25 84 CYS A N 1
ATOM 669 C CA . CYS A 1 84 ? 14.063 2.641 -15.105 1.00 76.25 84 CYS A CA 1
ATOM 670 C C . CYS A 1 84 ? 13.441 2.690 -16.505 1.00 76.25 84 CYS A C 1
ATOM 672 O O . CYS A 1 84 ? 14.068 2.257 -17.471 1.00 76.25 84 CYS A O 1
ATOM 674 N N . TYR A 1 85 ? 12.232 3.241 -16.637 1.00 69.94 85 TYR A N 1
ATOM 675 C CA . TYR A 1 85 ? 11.633 3.446 -17.962 1.00 69.94 85 TYR A CA 1
ATOM 676 C C . TYR A 1 85 ? 12.327 4.567 -18.757 1.00 69.94 85 TYR A C 1
ATOM 678 O O . TYR A 1 85 ? 12.320 4.534 -19.985 1.00 69.94 85 TYR A O 1
ATOM 686 N N . GLU A 1 86 ? 12.966 5.531 -18.083 1.00 64.38 86 GLU A N 1
ATOM 687 C CA . GLU A 1 86 ? 13.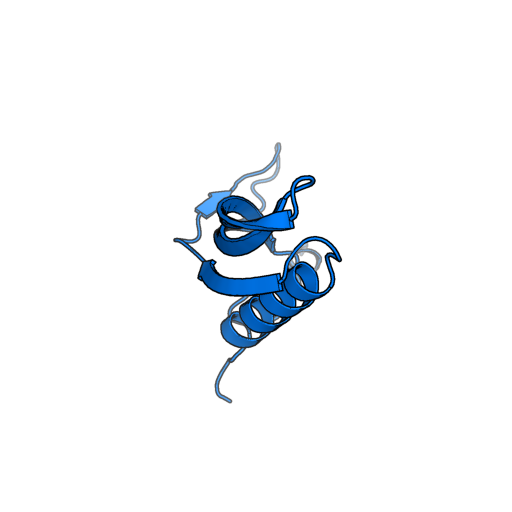628 6.678 -18.730 1.00 64.38 86 GLU A CA 1
ATOM 688 C C . GLU A 1 86 ? 14.915 6.308 -19.495 1.00 64.38 86 GLU A C 1
ATOM 690 O O . GLU A 1 86 ? 15.328 7.069 -20.357 1.00 64.38 86 GLU A O 1
ATOM 695 N N . GLU A 1 87 ? 15.518 5.136 -19.256 1.00 54.38 87 GLU A N 1
ATOM 696 C CA . GLU A 1 87 ? 16.738 4.686 -19.960 1.00 54.38 87 GLU A CA 1
ATOM 697 C C . GLU A 1 87 ? 16.455 3.917 -21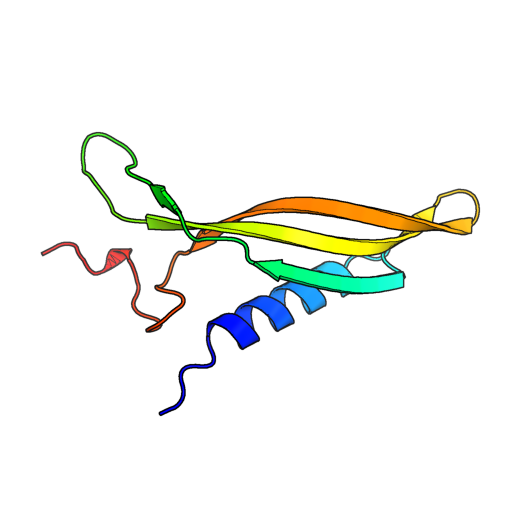.263 1.00 54.38 87 GLU A C 1
ATOM 699 O O . GLU A 1 87 ? 17.379 3.493 -21.946 1.00 54.38 87 GLU A O 1
ATOM 704 N N . SER A 1 88 ? 15.186 3.732 -21.637 1.00 49.31 88 SER A N 1
ATOM 705 C CA . SER A 1 88 ? 14.799 3.096 -22.909 1.00 49.31 88 SER A CA 1
ATOM 706 C C . SER A 1 88 ? 14.664 4.105 -24.061 1.00 49.31 88 SER A C 1
ATOM 708 O O . SER A 1 88 ? 13.757 4.014 -24.885 1.00 49.31 88 SER A O 1
ATOM 710 N N . GLU A 1 89 ? 15.558 5.095 -24.083 1.00 44.06 89 GLU A N 1
ATOM 711 C CA . GLU A 1 89 ? 15.758 6.045 -25.181 1.00 44.06 89 GLU A CA 1
ATOM 712 C C . GLU A 1 89 ? 17.116 5.749 -25.848 1.00 44.06 89 GLU A C 1
ATOM 714 O O . GLU A 1 89 ? 18.081 6.485 -25.660 1.00 44.06 89 GLU A O 1
ATOM 719 N N . GLU A 1 90 ? 17.184 4.650 -26.608 1.00 40.72 90 GLU A N 1
ATOM 720 C CA . GLU A 1 90 ? 18.138 4.478 -27.721 1.00 40.72 90 GLU A CA 1
ATOM 721 C C . GLU A 1 90 ? 17.381 4.567 -29.051 1.00 40.72 90 GLU A C 1
ATOM 723 O O . GLU A 1 90 ? 16.321 3.904 -29.177 1.00 40.72 90 GLU A O 1
#

Organism: Clostridium botulinum (NCBI:txid1491)

pLDDT: mean 77.84, std 12.71, range [40.72, 92.88]

Sequence (90 aa):
MTCECIGEVKQELEKRYSEKGEIEAVTSVSLENTALMFRGSKAKIELYSPVKIEFDYKNKKGDIKHKKEKANMGYRYCPFCGKCYEESEE

Secondary structure (DSSP, 8-state):
----HHHHHHHHHHHHHHTSTTEEEEEEEEE--PEEEE-SSS--EEEEEEEEEEEEEE-TTS-EEEEEEEEEEE-SB-TTT--BGGG---

Radius of gyration: 16.37 Å; chains: 1; bounding box: 35×28×48 Å